Protein AF-X1A2K6-F1 (afdb_monomer_lite)

Secondary structure (DSSP, 8-state):
-HHHHHHTTGGGSTT------PPP--TTTTTTHHHH--EEEPPHHHHHHTTTTT--TT-EEE-SHHHHHTHHHHS-PPPP--------

Organism: NCBI:txid412755

Sequence (88 aa):
STVTFLLEREEEFPGVVIVAQPVRTYLYGGLASHLLGHLGEVNQAELTLSSGYGIELGDLVGKMGVEKVCNRYLQGEKGGKQIEVDET

pLDDT: mean 72.59, std 10.17, range [40.0, 85.94]

Foldseek 3Di:
DVVVVCVVVVVVPPPDDDDDDDDDDDPVVPPCCQAQPDWDFDDPVVCVVCVPQPDDGRDIAGDHHPRNVCRSVVVPHDDDDDDDDDDD

Structure (mmCIF, N/CA/C/O backbone):
data_AF-X1A2K6-F1
#
_entry.id   AF-X1A2K6-F1
#
loop_
_atom_site.group_PDB
_atom_site.id
_atom_site.type_symbol
_atom_site.label_atom_id
_atom_site.label_alt_id
_atom_site.label_comp_id
_atom_site.label_asym_id
_atom_site.label_entity_id
_atom_site.label_seq_id
_atom_site.pdbx_PDB_ins_code
_atom_site.Cartn_x
_atom_site.Cartn_y
_atom_site.Cartn_z
_atom_site.occupancy
_atom_site.B_iso_or_equiv
_atom_site.auth_seq_id
_atom_site.auth_comp_id
_atom_site.auth_asym_id
_atom_site.auth_atom_id
_atom_site.pdbx_PDB_model_num
ATOM 1 N N . SER A 1 1 ? -25.756 -1.785 5.202 1.00 62.50 1 SER A N 1
ATOM 2 C CA . SER A 1 1 ? -24.665 -0.949 5.733 1.00 62.50 1 SER A CA 1
ATOM 3 C C . SER A 1 1 ? -23.969 -1.671 6.878 1.00 62.50 1 SER A C 1
ATOM 5 O O . SER A 1 1 ? -24.313 -1.459 8.029 1.00 62.50 1 SER A O 1
ATOM 7 N N . THR A 1 2 ? -23.042 -2.585 6.572 1.00 75.38 2 THR A N 1
ATOM 8 C CA . THR A 1 2 ? -22.374 -3.431 7.586 1.00 75.38 2 THR A CA 1
ATOM 9 C C . THR A 1 2 ? -21.402 -2.636 8.458 1.00 75.38 2 THR A C 1
ATOM 11 O O . THR A 1 2 ? -21.326 -2.869 9.655 1.00 75.38 2 THR A O 1
ATOM 14 N N . VAL A 1 3 ? -20.715 -1.646 7.877 1.00 78.00 3 VAL A N 1
ATOM 15 C CA . VAL A 1 3 ? -19.821 -0.742 8.621 1.00 78.00 3 VAL A CA 1
ATOM 16 C C . VAL A 1 3 ? -20.603 0.075 9.655 1.00 78.00 3 VAL A C 1
ATOM 18 O O . VAL A 1 3 ? -20.192 0.151 10.803 1.00 78.00 3 VAL A O 1
ATOM 21 N N . THR A 1 4 ? -21.766 0.618 9.282 1.00 75.19 4 THR A N 1
ATOM 22 C CA . THR A 1 4 ? -22.649 1.360 10.201 1.00 75.19 4 THR A CA 1
ATOM 23 C C . THR A 1 4 ? -23.143 0.487 11.352 1.00 75.19 4 THR A C 1
ATOM 25 O O . THR A 1 4 ? -23.096 0.918 12.494 1.00 75.19 4 THR A O 1
ATOM 28 N N . PHE A 1 5 ? -23.540 -0.757 11.067 1.00 81.75 5 PHE A N 1
ATOM 29 C CA . PHE A 1 5 ? -23.991 -1.704 12.092 1.00 81.75 5 PHE A CA 1
ATOM 30 C C . PHE A 1 5 ? -22.913 -2.006 13.145 1.00 81.75 5 PHE A C 1
ATOM 32 O O . PHE A 1 5 ? -23.231 -2.148 14.321 1.00 81.75 5 PHE A O 1
ATOM 39 N N . LEU A 1 6 ? -21.646 -2.102 12.727 1.00 78.69 6 LEU A N 1
ATOM 40 C CA . LEU A 1 6 ? -20.527 -2.334 13.642 1.00 78.69 6 LEU A CA 1
ATOM 41 C C . LEU A 1 6 ? -20.186 -1.084 14.464 1.00 78.69 6 LEU A C 1
ATOM 43 O O . LEU A 1 6 ? -19.902 -1.212 15.647 1.00 78.69 6 LEU A O 1
ATOM 47 N N . LEU A 1 7 ? -20.261 0.109 13.864 1.00 76.44 7 LEU A N 1
ATOM 48 C CA . LEU A 1 7 ? -20.024 1.375 14.571 1.00 76.44 7 LEU A CA 1
ATOM 49 C C . LEU A 1 7 ? -21.098 1.664 15.628 1.00 76.44 7 LEU A C 1
ATOM 51 O O . LEU A 1 7 ? -20.780 2.114 16.719 1.00 76.44 7 LEU A O 1
ATOM 55 N N . GLU A 1 8 ? -22.367 1.368 15.340 1.00 81.38 8 GLU A N 1
ATOM 56 C CA . GLU A 1 8 ? -23.468 1.555 16.301 1.00 81.38 8 GLU A CA 1
ATOM 57 C C . GLU A 1 8 ? -23.380 0.626 17.523 1.00 81.38 8 GLU A C 1
ATOM 59 O O . GLU A 1 8 ? -24.086 0.839 18.506 1.00 81.38 8 GLU A O 1
ATOM 64 N N . ARG A 1 9 ? -22.542 -0.415 17.460 1.00 81.06 9 ARG A N 1
ATOM 65 C CA . ARG A 1 9 ? -22.384 -1.445 18.496 1.00 81.06 9 ARG A CA 1
ATOM 66 C C . ARG A 1 9 ? -20.939 -1.574 18.962 1.00 81.06 9 ARG A C 1
ATOM 68 O O . ARG A 1 9 ? -20.563 -2.629 19.455 1.00 81.06 9 ARG A O 1
ATOM 75 N N . GLU A 1 10 ? -20.125 -0.533 18.802 1.00 75.56 10 GLU A N 1
ATOM 76 C CA . GLU A 1 10 ? -18.702 -0.557 19.172 1.00 75.56 10 GLU A CA 1
ATOM 77 C C . GLU A 1 10 ? -18.496 -0.977 20.645 1.00 75.56 10 GLU A C 1
ATOM 79 O O . GLU A 1 10 ? -17.591 -1.753 20.944 1.00 75.56 10 GLU A O 1
ATOM 84 N N . GLU A 1 11 ? -19.417 -0.595 21.539 1.00 76.69 11 GLU A N 1
ATOM 85 C CA . GLU A 1 11 ? -19.445 -1.014 22.952 1.00 76.69 11 GLU A CA 1
ATOM 86 C C . GLU A 1 11 ? -19.650 -2.531 23.156 1.00 76.69 11 GLU A C 1
ATOM 88 O O . GLU A 1 11 ? -19.181 -3.094 24.144 1.00 76.69 11 GLU A O 1
ATOM 93 N N . GLU A 1 12 ? -20.324 -3.217 22.225 1.00 81.81 12 GLU A N 1
AT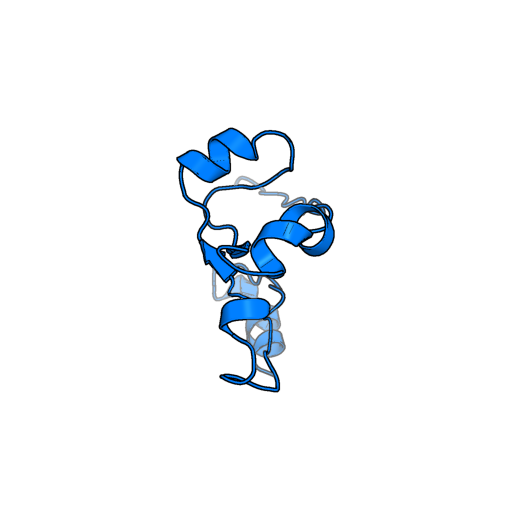OM 94 C CA . GLU A 1 12 ? -20.528 -4.676 22.252 1.00 81.81 12 GLU A CA 1
ATOM 95 C C . GLU A 1 12 ? -19.280 -5.440 21.755 1.00 81.81 12 GLU A C 1
ATOM 97 O O . GLU A 1 12 ? -19.198 -6.662 21.914 1.00 81.81 12 GLU A O 1
ATOM 102 N N . PHE A 1 13 ? -18.289 -4.737 21.186 1.00 75.88 13 PHE A N 1
ATOM 103 C CA . PHE A 1 13 ? -17.067 -5.310 20.615 1.00 75.88 13 PHE A CA 1
ATOM 104 C C . PHE A 1 13 ? -15.787 -4.643 21.159 1.00 75.88 13 PHE A C 1
ATOM 106 O O . PHE A 1 13 ? -14.999 -4.090 20.381 1.00 75.88 13 PHE A O 1
ATOM 113 N N . PRO A 1 14 ? -15.517 -4.727 22.478 1.00 74.19 14 PRO A N 1
ATOM 114 C CA . PRO A 1 14 ? -14.292 -4.179 23.050 1.00 74.19 14 PRO A CA 1
ATOM 115 C C . PRO A 1 14 ? -13.061 -4.816 22.386 1.00 74.19 14 PRO A C 1
ATOM 117 O O . PRO A 1 14 ? -12.879 -6.034 22.407 1.00 74.19 14 PRO A O 1
ATOM 120 N N . GLY A 1 15 ? -12.227 -3.978 21.765 1.00 73.38 15 GLY A N 1
ATOM 121 C CA . GLY A 1 15 ? -11.017 -4.385 21.042 1.00 73.38 15 GLY A CA 1
ATOM 122 C C . GLY A 1 15 ? -11.154 -4.480 19.516 1.00 73.38 15 GLY A C 1
ATOM 123 O O . GLY A 1 15 ? -10.154 -4.736 18.843 1.00 73.38 15 GLY A O 1
ATOM 124 N N . VAL A 1 16 ? -12.340 -4.253 18.940 1.00 77.31 16 VAL A N 1
ATOM 125 C CA . VAL A 1 16 ? -12.514 -4.178 17.480 1.00 77.31 16 VAL A CA 1
ATOM 126 C C . VAL A 1 16 ? -12.366 -2.736 17.011 1.00 77.31 16 VAL A C 1
ATOM 128 O O . VAL A 1 16 ? -13.148 -1.872 17.382 1.00 77.31 16 VAL A O 1
ATOM 131 N N . VAL A 1 17 ? -11.388 -2.483 16.139 1.00 70.12 17 VAL A N 1
ATOM 132 C CA . VAL A 1 17 ? -11.172 -1.162 15.535 1.00 70.12 17 VAL A CA 1
ATOM 133 C C . VAL A 1 17 ? -11.455 -1.235 14.044 1.00 70.12 17 VAL A C 1
ATOM 135 O O . VAL A 1 17 ? -10.836 -2.009 13.313 1.00 70.12 17 VAL A O 1
ATOM 138 N N . ILE A 1 18 ? -12.367 -0.390 13.568 1.00 69.44 18 ILE A N 1
ATOM 139 C CA . ILE A 1 18 ? -12.642 -0.266 12.137 1.00 69.44 18 ILE A CA 1
ATOM 140 C C . ILE A 1 18 ? -11.645 0.721 11.528 1.00 69.44 18 ILE A C 1
ATOM 142 O O . ILE A 1 18 ? -11.534 1.879 11.944 1.00 69.44 18 ILE A O 1
ATOM 146 N N . VAL A 1 19 ? -10.912 0.256 10.518 1.00 68.62 19 VAL A N 1
ATOM 147 C CA . VAL A 1 19 ? -9.936 1.060 9.779 1.00 68.62 19 VAL A CA 1
ATOM 148 C C . VAL A 1 19 ? -10.313 1.054 8.305 1.00 68.62 19 VAL A C 1
ATOM 150 O O . VAL A 1 19 ? -10.404 -0.000 7.678 1.00 68.62 19 VAL A O 1
ATOM 153 N N . ALA A 1 20 ? -10.535 2.241 7.742 1.00 67.38 20 ALA A N 1
ATOM 154 C CA . ALA A 1 20 ? -10.723 2.390 6.308 1.00 67.38 20 ALA A CA 1
ATOM 155 C C . ALA A 1 20 ? -9.371 2.206 5.610 1.00 67.38 20 ALA A C 1
ATOM 157 O O . ALA A 1 20 ? -8.467 3.023 5.783 1.00 67.38 20 ALA A O 1
ATOM 158 N N . GLN A 1 21 ? -9.237 1.137 4.826 1.00 66.38 21 GLN A N 1
ATOM 159 C CA . GLN A 1 21 ? -8.054 0.890 4.007 1.00 66.38 21 GLN A CA 1
ATOM 160 C C . GLN A 1 21 ? -8.406 1.021 2.520 1.00 66.38 21 GLN A C 1
ATOM 162 O O . GLN A 1 21 ? -9.433 0.491 2.083 1.00 66.38 21 GLN A O 1
ATOM 167 N N . PRO A 1 22 ? -7.583 1.720 1.721 1.00 63.47 22 PRO A N 1
ATOM 168 C CA . PRO A 1 22 ? -7.802 1.819 0.287 1.00 63.47 22 PRO A CA 1
ATOM 169 C C . PRO A 1 22 ? -7.555 0.459 -0.377 1.00 63.47 22 PRO A C 1
ATOM 171 O O . PRO A 1 22 ? -6.442 -0.062 -0.363 1.00 63.47 22 PRO A O 1
ATOM 174 N N . VAL A 1 23 ? -8.587 -0.106 -1.005 1.00 70.62 23 VAL A N 1
ATOM 175 C CA . VAL A 1 23 ? -8.471 -1.348 -1.785 1.00 70.62 23 VAL A CA 1
ATOM 176 C C . VAL A 1 23 ? -8.253 -0.999 -3.256 1.00 70.62 23 VAL A C 1
ATOM 178 O O . VAL A 1 23 ? -9.085 -0.329 -3.872 1.00 70.62 23 VAL A O 1
ATOM 181 N N . ARG A 1 24 ? -7.142 -1.455 -3.847 1.00 72.56 24 ARG A N 1
ATOM 182 C CA . ARG A 1 24 ? -6.859 -1.231 -5.274 1.00 72.56 24 ARG A CA 1
ATOM 183 C C . ARG A 1 24 ? -7.592 -2.249 -6.140 1.00 72.56 24 ARG A C 1
ATOM 185 O O . ARG A 1 24 ? -7.467 -3.453 -5.944 1.00 72.56 24 ARG A O 1
ATOM 192 N N . THR A 1 25 ? -8.330 -1.747 -7.128 1.00 68.25 25 THR A N 1
ATOM 193 C CA . THR A 1 25 ? -9.034 -2.568 -8.121 1.00 68.25 25 THR A CA 1
ATOM 194 C C . THR A 1 25 ? -8.354 -2.419 -9.478 1.00 68.25 25 THR A C 1
ATOM 196 O O . THR A 1 25 ? -8.364 -1.340 -10.067 1.00 68.25 25 THR A O 1
ATOM 199 N N . TYR A 1 26 ? -7.779 -3.504 -9.998 1.00 68.69 26 TYR A N 1
ATOM 200 C CA . TYR A 1 26 ? -7.167 -3.530 -11.328 1.00 68.69 26 TYR A CA 1
ATOM 201 C C . TYR A 1 26 ? -8.218 -3.920 -12.376 1.00 68.69 26 TYR A C 1
ATOM 203 O O . TYR A 1 26 ? -8.448 -5.101 -12.626 1.00 68.69 26 TYR A O 1
ATOM 211 N N . LEU A 1 27 ? -8.853 -2.916 -12.994 1.00 66.06 27 LEU A N 1
ATOM 212 C CA . LEU A 1 27 ? -9.970 -3.075 -13.947 1.00 66.06 27 LEU A CA 1
ATOM 213 C C . LEU A 1 27 ? -9.684 -4.036 -15.113 1.00 66.06 27 LEU A C 1
ATOM 215 O O . LEU A 1 27 ? -10.607 -4.649 -15.639 1.00 66.06 27 LEU A O 1
ATOM 219 N N . TYR A 1 28 ? -8.416 -4.183 -15.500 1.00 67.06 28 TYR A N 1
ATOM 220 C CA . TYR A 1 28 ? -8.007 -5.022 -16.627 1.00 67.06 28 TYR A CA 1
ATOM 221 C C . TYR A 1 28 ? -7.282 -6.309 -16.223 1.00 67.06 28 TYR A C 1
ATOM 223 O O . TYR A 1 28 ? -6.750 -6.993 -17.095 1.00 67.06 28 TYR A O 1
ATOM 231 N N . GLY A 1 29 ? -7.291 -6.668 -14.932 1.00 67.69 29 GLY A N 1
ATOM 232 C CA . GLY A 1 29 ? -6.763 -7.933 -14.411 1.00 67.69 29 GLY A CA 1
ATOM 233 C C . GLY A 1 29 ? -5.379 -8.296 -14.965 1.00 67.69 29 GLY A C 1
ATOM 234 O O . GLY A 1 29 ? -4.369 -7.768 -14.503 1.00 67.69 29 GLY A O 1
ATOM 235 N N . GLY A 1 30 ? -5.367 -9.204 -15.953 1.00 61.81 30 GLY A N 1
ATOM 236 C CA . GLY A 1 30 ? -4.195 -9.761 -16.646 1.00 61.81 30 GLY A CA 1
ATOM 237 C C . GLY A 1 30 ? -3.569 -8.888 -17.745 1.00 61.81 30 GLY A C 1
ATOM 238 O O . GLY A 1 30 ? -2.414 -9.102 -18.123 1.00 61.81 30 GLY A O 1
ATOM 239 N N . LEU A 1 31 ? -4.303 -7.912 -18.291 1.00 61.72 31 LEU A N 1
ATOM 240 C CA . LEU A 1 31 ? -3.780 -7.032 -19.333 1.00 61.72 31 LEU A CA 1
ATOM 241 C C . LEU A 1 31 ? -2.785 -6.071 -18.672 1.00 61.72 31 LEU A C 1
ATOM 243 O O . LEU A 1 31 ? -3.172 -5.161 -17.946 1.00 61.72 31 LEU A O 1
ATOM 247 N N . ALA A 1 32 ? -1.496 -6.303 -18.915 1.00 63.34 32 ALA A N 1
ATOM 248 C CA . ALA A 1 32 ? -0.388 -5.517 -18.379 1.00 63.34 32 ALA A CA 1
ATOM 249 C C . ALA A 1 32 ? -0.048 -5.731 -16.887 1.00 63.34 32 ALA A C 1
ATOM 251 O O . ALA A 1 32 ? 0.674 -4.908 -16.335 1.00 63.34 32 ALA A O 1
ATOM 252 N N . SER A 1 33 ? -0.431 -6.838 -16.230 1.00 69.38 33 SER A N 1
ATOM 253 C CA . SER A 1 33 ? -0.035 -7.092 -14.822 1.00 69.38 33 SER A CA 1
ATOM 254 C C . SER A 1 33 ? 1.484 -7.130 -14.614 1.00 69.38 33 SER A C 1
ATOM 256 O O . SER A 1 33 ? 1.970 -6.744 -13.559 1.00 69.38 33 SER A O 1
ATOM 258 N N . HIS A 1 34 ? 2.256 -7.547 -15.623 1.00 72.94 34 HIS A N 1
ATOM 259 C CA . HIS A 1 34 ? 3.722 -7.482 -15.576 1.00 72.94 34 HIS A CA 1
ATOM 260 C C . HIS A 1 34 ? 4.265 -6.048 -15.687 1.00 72.94 34 HIS A C 1
ATOM 262 O O . HIS A 1 34 ? 5.319 -5.751 -15.131 1.00 72.94 34 HIS A O 1
ATOM 268 N N . LEU A 1 35 ? 3.554 -5.164 -16.395 1.00 76.06 35 LEU A N 1
ATOM 269 C CA . LEU A 1 35 ? 3.936 -3.762 -16.574 1.00 76.06 35 LEU A CA 1
ATOM 270 C C . LEU A 1 35 ? 3.478 -2.908 -15.388 1.00 76.06 35 LEU A C 1
ATOM 272 O O . LEU A 1 35 ? 4.274 -2.163 -14.831 1.00 76.06 35 LEU A O 1
ATOM 276 N N . LEU A 1 36 ? 2.211 -3.028 -14.988 1.00 77.19 36 LEU A N 1
ATOM 277 C CA . LEU A 1 36 ? 1.644 -2.339 -13.830 1.00 77.19 36 LEU A CA 1
ATOM 278 C C . LEU A 1 36 ? 2.249 -2.878 -12.535 1.00 77.19 36 LEU A C 1
ATOM 280 O O . LEU A 1 36 ? 2.654 -2.099 -11.679 1.00 77.19 36 LEU A O 1
ATOM 284 N N . GLY A 1 37 ? 2.403 -4.195 -12.437 1.00 77.94 37 GLY A N 1
ATOM 285 C CA . GLY A 1 37 ? 2.829 -4.872 -11.224 1.00 77.94 37 GLY A CA 1
ATOM 286 C C . GLY A 1 37 ? 1.682 -5.122 -10.253 1.00 77.94 37 GLY A C 1
ATOM 287 O O . GLY A 1 37 ? 0.508 -5.033 -10.606 1.00 77.94 37 GLY A O 1
ATOM 288 N N . HIS A 1 38 ? 2.047 -5.475 -9.025 1.00 78.31 38 HIS A N 1
ATOM 289 C CA . HIS A 1 38 ? 1.116 -5.756 -7.937 1.00 78.31 38 HIS A CA 1
ATOM 290 C C . HIS A 1 38 ? 1.644 -5.192 -6.615 1.00 78.31 38 HIS A C 1
ATOM 292 O O . HIS A 1 38 ? 2.850 -4.961 -6.456 1.00 78.31 38 HIS A O 1
ATOM 298 N N . LEU A 1 39 ? 0.725 -5.000 -5.671 1.00 80.88 39 LEU A N 1
ATOM 299 C CA . LEU A 1 39 ? 1.024 -4.730 -4.270 1.00 80.88 39 LEU A CA 1
ATOM 300 C C . LEU A 1 39 ? 1.310 -6.027 -3.504 1.00 80.88 39 LEU A C 1
ATOM 302 O O . LEU A 1 39 ? 0.701 -7.059 -3.780 1.00 80.88 39 LEU A O 1
ATOM 306 N N . GLY A 1 40 ? 2.181 -5.956 -2.504 1.00 81.75 40 GLY A N 1
ATOM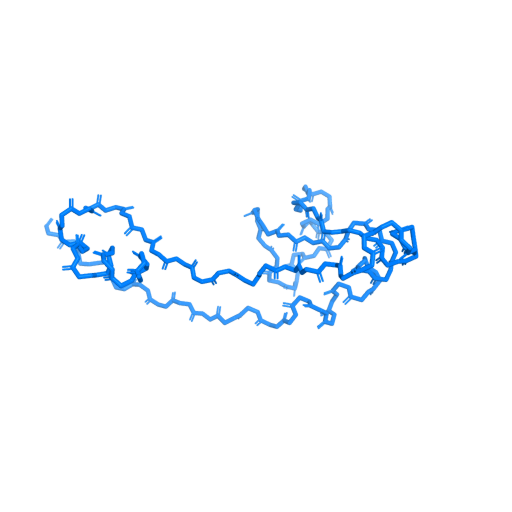 307 C CA . GLY A 1 40 ? 2.394 -7.020 -1.524 1.00 81.75 40 GLY A CA 1
ATOM 308 C C . GLY A 1 40 ? 2.939 -6.465 -0.213 1.00 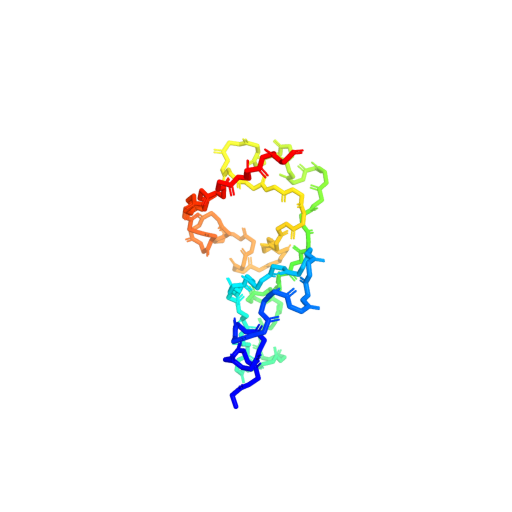81.75 40 GLY A C 1
ATOM 309 O O . GLY A 1 40 ? 3.438 -5.343 -0.182 1.00 81.75 40 GLY A O 1
ATOM 310 N N . GLU A 1 41 ? 2.851 -7.241 0.863 1.00 84.19 41 GLU A N 1
ATOM 311 C CA . GLU A 1 41 ? 3.338 -6.826 2.186 1.00 84.19 41 GLU A CA 1
ATOM 31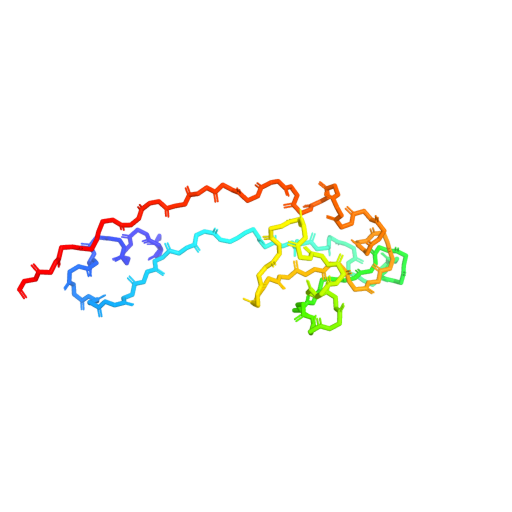2 C C . GLU A 1 41 ? 4.835 -6.500 2.168 1.00 84.19 41 GLU A C 1
ATOM 314 O O . GLU A 1 41 ? 5.626 -7.191 1.520 1.00 84.19 41 GLU A O 1
ATOM 319 N N . VAL A 1 42 ? 5.234 -5.437 2.865 1.00 85.94 42 VAL A N 1
ATOM 320 C CA . VAL A 1 42 ? 6.635 -5.011 2.955 1.00 85.94 42 VAL A CA 1
ATOM 321 C C . VAL A 1 42 ? 7.513 -6.067 3.642 1.00 85.94 42 VAL A C 1
ATOM 323 O O . VAL A 1 42 ? 7.177 -6.597 4.699 1.00 85.94 42 VAL A O 1
ATOM 326 N N . ASN A 1 43 ? 8.682 -6.354 3.060 1.00 84.94 43 ASN A N 1
ATOM 327 C CA . ASN A 1 43 ? 9.679 -7.247 3.663 1.00 84.94 43 ASN A CA 1
ATOM 328 C C . ASN A 1 43 ? 10.719 -6.456 4.469 1.00 84.94 43 ASN A C 1
ATOM 330 O O . ASN A 1 43 ? 10.959 -5.288 4.185 1.00 84.94 43 ASN A O 1
ATOM 334 N N . GLN A 1 44 ? 11.436 -7.106 5.397 1.00 80.75 44 GLN A N 1
ATOM 335 C CA . GLN A 1 44 ? 12.482 -6.447 6.207 1.00 80.75 44 GLN A CA 1
ATOM 336 C C . GLN A 1 44 ? 13.504 -5.662 5.372 1.00 80.75 44 GLN A C 1
ATOM 338 O O . GLN A 1 44 ? 13.821 -4.529 5.710 1.00 80.75 44 GLN A O 1
ATOM 343 N N . ALA A 1 45 ? 13.977 -6.222 4.255 1.00 81.50 45 ALA A N 1
ATOM 344 C CA . ALA A 1 45 ? 14.935 -5.538 3.385 1.00 81.50 45 ALA A CA 1
ATOM 345 C C . ALA A 1 45 ? 14.366 -4.244 2.774 1.00 81.50 45 ALA A C 1
ATOM 347 O O . ALA A 1 45 ? 15.074 -3.248 2.651 1.00 81.50 45 ALA A O 1
ATOM 348 N N . GLU A 1 46 ? 13.085 -4.249 2.405 1.00 77.12 46 GLU A N 1
ATOM 349 C CA . GLU A 1 46 ? 12.405 -3.069 1.871 1.00 77.12 46 GLU A CA 1
ATOM 350 C C . GLU A 1 46 ? 12.123 -2.069 2.983 1.00 77.12 46 GLU A C 1
ATOM 352 O O . GLU A 1 46 ? 12.398 -0.896 2.788 1.00 77.12 46 GLU A O 1
ATOM 357 N N . LEU A 1 47 ? 11.699 -2.541 4.159 1.00 79.94 47 LEU A N 1
ATOM 358 C CA . LEU A 1 47 ? 11.472 -1.728 5.350 1.00 79.94 47 LEU A CA 1
ATOM 359 C C . LEU A 1 47 ? 12.731 -0.946 5.749 1.00 79.94 47 LEU A C 1
ATOM 361 O O . LEU A 1 47 ? 12.651 0.242 6.051 1.00 79.94 47 LEU A O 1
ATOM 365 N N . THR A 1 48 ? 13.906 -1.583 5.701 1.00 77.62 48 THR A N 1
ATOM 366 C CA . THR A 1 48 ? 15.193 -0.915 5.954 1.00 77.62 48 THR A CA 1
ATOM 367 C C . THR A 1 48 ? 15.504 0.136 4.887 1.00 77.62 48 THR A C 1
ATOM 369 O O . THR A 1 48 ? 15.943 1.237 5.211 1.00 77.62 48 THR A O 1
ATOM 372 N N . LEU A 1 49 ? 15.237 -0.161 3.611 1.00 75.12 49 LEU A N 1
ATOM 373 C CA . LEU A 1 49 ? 15.418 0.796 2.511 1.00 75.12 49 LEU A CA 1
ATOM 374 C C . LEU A 1 49 ? 14.414 1.955 2.570 1.00 75.12 49 LEU A C 1
ATOM 376 O O . LEU A 1 49 ? 14.704 3.052 2.088 1.00 75.12 49 LEU A O 1
ATOM 380 N N . SER A 1 50 ? 13.242 1.719 3.158 1.00 69.62 50 SER A N 1
ATOM 381 C CA . SER A 1 50 ? 12.149 2.675 3.254 1.00 69.62 50 SER A CA 1
ATOM 382 C C . SER A 1 50 ? 11.961 3.286 4.643 1.00 69.62 50 SER A C 1
ATOM 384 O O . SER A 1 50 ? 10.969 3.980 4.857 1.00 69.62 50 SER A O 1
ATOM 386 N N . SER A 1 51 ? 12.911 3.091 5.567 1.00 64.75 51 SER A N 1
ATOM 387 C CA . SER A 1 51 ? 12.819 3.558 6.963 1.00 64.75 51 SER A CA 1
ATOM 388 C C . SER A 1 51 ? 12.673 5.083 7.101 1.00 64.75 51 SER A C 1
ATOM 390 O O . SER A 1 51 ? 12.311 5.569 8.164 1.00 64.75 51 SER A O 1
ATOM 392 N N . GLY A 1 52 ? 12.911 5.847 6.028 1.00 63.94 52 GLY A N 1
ATOM 393 C CA . GLY A 1 52 ? 12.685 7.296 5.966 1.00 63.94 52 GLY A CA 1
ATOM 394 C C . GLY A 1 52 ? 11.363 7.741 5.327 1.00 63.94 52 GLY A C 1
ATOM 395 O O . GLY A 1 52 ? 11.142 8.941 5.217 1.00 63.94 52 GLY A O 1
ATOM 396 N N . TYR A 1 53 ? 10.503 6.821 4.876 1.00 67.44 53 TYR A N 1
ATOM 397 C CA . TYR A 1 53 ? 9.272 7.140 4.128 1.00 67.44 53 TYR A CA 1
ATOM 398 C C . TYR A 1 53 ? 7.985 6.738 4.865 1.00 67.44 53 TYR A C 1
ATOM 400 O O . TYR A 1 53 ? 6.934 6.630 4.242 1.00 67.44 53 TYR A O 1
ATOM 408 N N . GLY A 1 54 ? 8.061 6.486 6.176 1.00 72.38 54 GLY A N 1
ATOM 409 C CA . GLY A 1 54 ? 6.886 6.159 6.994 1.00 72.38 54 GLY A CA 1
ATOM 410 C C . GLY A 1 54 ? 6.250 4.800 6.679 1.00 72.38 54 GLY A C 1
ATOM 411 O O . GLY A 1 54 ? 5.078 4.594 6.981 1.00 72.38 54 GLY A O 1
ATOM 412 N N . ILE A 1 55 ? 6.996 3.880 6.061 1.00 76.44 55 ILE A N 1
ATOM 413 C CA . ILE A 1 55 ? 6.523 2.515 5.806 1.00 76.44 55 ILE A CA 1
ATOM 414 C C . ILE A 1 55 ? 6.741 1.675 7.065 1.00 76.44 55 ILE A C 1
ATOM 416 O O . ILE A 1 55 ? 7.841 1.649 7.616 1.00 76.44 55 ILE A O 1
ATOM 420 N N . GLU A 1 56 ? 5.697 0.978 7.495 1.00 78.56 56 GLU A N 1
ATOM 421 C CA . GLU A 1 56 ? 5.670 0.130 8.685 1.00 78.56 56 GLU A CA 1
ATOM 422 C C . GLU A 1 56 ? 5.409 -1.329 8.305 1.00 78.56 56 GLU A C 1
ATOM 424 O O . GLU A 1 56 ? 4.911 -1.640 7.222 1.00 78.56 56 GLU A O 1
ATOM 429 N N . LEU A 1 57 ? 5.744 -2.246 9.213 1.00 78.94 57 LEU A N 1
ATOM 430 C CA . LEU A 1 57 ? 5.406 -3.660 9.058 1.00 78.94 57 LEU A CA 1
ATOM 431 C C . LEU A 1 57 ? 3.892 -3.834 8.882 1.00 78.94 57 LEU A C 1
ATOM 433 O O . LEU A 1 57 ? 3.109 -3.308 9.666 1.00 78.94 57 LEU A O 1
ATOM 437 N N . GLY A 1 58 ? 3.502 -4.600 7.863 1.00 78.06 58 GLY A N 1
ATOM 438 C CA . GLY A 1 58 ? 2.099 -4.811 7.490 1.00 78.06 58 GLY A CA 1
ATOM 439 C C . GLY A 1 58 ? 1.591 -3.868 6.397 1.00 78.06 58 GLY A C 1
ATOM 440 O O . GLY A 1 58 ? 0.516 -4.108 5.850 1.00 78.06 58 GLY A O 1
ATOM 441 N N . ASP A 1 59 ? 2.360 -2.846 6.011 1.00 81.12 59 ASP A N 1
ATOM 442 C CA . ASP A 1 59 ? 1.999 -2.020 4.862 1.00 81.12 59 ASP A CA 1
ATOM 443 C C . ASP A 1 59 ? 2.114 -2.796 3.548 1.00 81.12 59 ASP A C 1
ATOM 445 O O . ASP A 1 59 ? 3.052 -3.566 3.313 1.00 81.12 59 ASP A O 1
ATOM 449 N N . LEU A 1 60 ? 1.187 -2.506 2.638 1.00 81.12 60 LEU A N 1
ATOM 450 C CA . LEU A 1 60 ? 1.253 -2.953 1.255 1.00 81.12 60 LEU A CA 1
ATOM 451 C C . LEU A 1 60 ? 2.125 -1.994 0.436 1.00 81.12 60 LEU A C 1
ATOM 453 O O . LEU A 1 60 ? 1.851 -0.796 0.358 1.00 81.12 60 LEU A O 1
ATOM 457 N N . VAL A 1 61 ? 3.152 -2.537 -0.214 1.00 84.50 61 VAL A N 1
ATOM 458 C CA . VAL A 1 61 ? 4.083 -1.813 -1.089 1.00 84.50 61 VAL A CA 1
ATOM 459 C C . VAL A 1 61 ? 4.088 -2.416 -2.490 1.00 84.50 61 VAL A C 1
ATOM 461 O O . VAL A 1 61 ? 3.848 -3.609 -2.683 1.00 84.50 61 VAL A O 1
ATOM 464 N N . GLY A 1 62 ? 4.361 -1.595 -3.501 1.00 85.19 62 GLY A N 1
ATOM 465 C CA . GLY A 1 62 ? 4.490 -2.053 -4.879 1.00 85.19 62 GLY A CA 1
ATOM 466 C C . GLY A 1 62 ? 5.696 -2.973 -5.059 1.00 85.19 62 GLY A C 1
ATOM 467 O O . GLY A 1 62 ? 6.840 -2.561 -4.875 1.00 85.19 62 GLY A O 1
ATOM 468 N N . LYS A 1 63 ? 5.459 -4.226 -5.455 1.00 83.25 63 LYS A N 1
ATOM 469 C CA . LYS A 1 63 ? 6.513 -5.248 -5.594 1.00 83.25 63 LYS A CA 1
ATOM 470 C C . LYS A 1 63 ? 7.104 -5.325 -6.991 1.00 83.25 63 LYS A C 1
ATOM 472 O O . LYS A 1 63 ? 8.256 -5.730 -7.155 1.00 83.25 63 LYS A O 1
ATOM 477 N N . MET A 1 64 ? 6.334 -4.947 -8.006 1.00 82.56 64 MET A N 1
ATOM 478 C CA . MET A 1 64 ? 6.722 -5.071 -9.412 1.00 82.56 64 MET A CA 1
ATOM 479 C C . MET A 1 64 ? 6.210 -3.900 -10.247 1.00 82.56 64 MET A C 1
ATOM 481 O O . MET A 1 64 ? 5.361 -3.141 -9.792 1.00 82.56 64 MET A O 1
ATOM 485 N N . GLY A 1 65 ? 6.724 -3.779 -11.472 1.00 84.12 65 GLY A N 1
ATOM 486 C CA . GLY A 1 65 ? 6.202 -2.855 -12.477 1.00 84.12 65 GLY A CA 1
ATOM 487 C C . GLY A 1 65 ? 6.188 -1.388 -12.043 1.00 84.12 65 GLY A C 1
ATOM 488 O O . GLY A 1 65 ? 7.035 -0.935 -11.267 1.00 84.12 65 GLY A O 1
ATOM 489 N N . VAL A 1 66 ? 5.200 -0.657 -12.555 1.00 84.25 66 VAL A N 1
ATOM 490 C CA . VAL A 1 66 ? 4.916 0.739 -12.202 1.00 84.25 66 VAL A CA 1
ATOM 491 C C . VAL A 1 66 ? 4.655 0.890 -10.706 1.00 84.25 66 VAL A C 1
ATOM 493 O O . VAL A 1 66 ? 5.138 1.850 -10.117 1.00 84.25 66 VAL A O 1
ATOM 496 N N . GLU A 1 67 ? 3.977 -0.067 -10.070 1.00 82.69 67 GLU A N 1
ATOM 497 C CA . GLU A 1 67 ? 3.680 -0.020 -8.635 1.00 82.69 67 GLU A CA 1
ATOM 498 C C . GLU A 1 67 ? 4.953 0.087 -7.789 1.00 82.69 67 GLU A C 1
ATOM 500 O O . GLU A 1 67 ? 5.010 0.896 -6.867 1.00 82.69 67 GLU A O 1
ATOM 505 N N . LYS A 1 68 ? 6.014 -0.658 -8.127 1.00 83.69 68 LYS A N 1
ATOM 506 C CA . LYS A 1 68 ? 7.306 -0.567 -7.425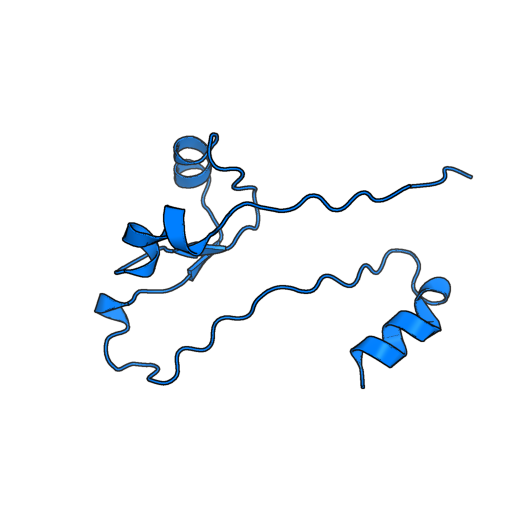 1.00 83.69 68 LYS A CA 1
ATOM 507 C C . LYS A 1 68 ? 8.014 0.761 -7.671 1.00 83.69 68 LYS A C 1
ATOM 509 O O . LYS A 1 68 ? 8.521 1.378 -6.738 1.00 83.69 68 LYS A O 1
ATOM 514 N N . VAL A 1 69 ? 8.080 1.190 -8.931 1.00 84.69 69 VAL A N 1
ATOM 515 C CA . VAL A 1 69 ? 8.827 2.397 -9.328 1.00 84.69 69 VAL A CA 1
ATOM 516 C C . VAL A 1 69 ? 8.152 3.655 -8.788 1.00 84.69 69 VAL A C 1
ATOM 518 O O . VAL A 1 69 ? 8.815 4.556 -8.278 1.00 84.69 69 VAL A O 1
ATOM 521 N N . CYS A 1 70 ? 6.826 3.697 -8.855 1.00 81.62 70 CYS A N 1
ATOM 522 C CA . CYS A 1 70 ? 6.022 4.810 -8.384 1.00 81.62 70 CYS A CA 1
ATOM 523 C C . CYS A 1 70 ? 5.571 4.639 -6.932 1.00 81.62 70 CYS A C 1
ATOM 525 O O . CYS A 1 70 ? 4.829 5.495 -6.462 1.00 81.62 70 CYS A O 1
ATOM 527 N N . ASN A 1 71 ? 6.037 3.614 -6.203 1.00 79.06 71 ASN A N 1
ATOM 528 C CA . ASN A 1 71 ? 5.616 3.356 -4.824 1.00 79.06 71 ASN A CA 1
ATOM 529 C C . ASN A 1 71 ? 5.735 4.614 -3.957 1.00 79.06 71 ASN A C 1
ATOM 531 O O . ASN A 1 71 ? 4.788 4.986 -3.286 1.00 79.06 71 ASN A O 1
ATOM 535 N N . ARG A 1 72 ? 6.851 5.349 -4.064 1.00 77.25 72 ARG A N 1
ATOM 536 C CA . ARG A 1 72 ? 7.062 6.606 -3.325 1.00 77.25 72 ARG A CA 1
ATOM 537 C C . ARG A 1 72 ? 5.957 7.642 -3.560 1.00 77.25 72 ARG A C 1
ATOM 539 O O . ARG A 1 72 ? 5.596 8.358 -2.640 1.00 77.25 72 ARG A O 1
ATOM 546 N N . TYR A 1 73 ? 5.460 7.747 -4.788 1.00 77.56 73 TYR A N 1
ATOM 547 C CA . TYR A 1 73 ? 4.421 8.712 -5.144 1.00 77.56 73 TYR A CA 1
ATOM 548 C C . TYR A 1 73 ? 3.016 8.176 -4.831 1.00 77.56 73 TYR A C 1
ATOM 550 O O . TYR A 1 73 ? 2.156 8.916 -4.372 1.00 77.56 73 TYR A O 1
ATOM 558 N N . LEU A 1 74 ? 2.794 6.878 -5.055 1.00 75.56 74 LEU A N 1
ATOM 559 C CA . LEU A 1 74 ? 1.500 6.212 -4.891 1.00 75.56 74 LEU A CA 1
ATOM 560 C C . LEU A 1 74 ? 1.171 5.846 -3.438 1.00 75.56 74 LEU A C 1
ATOM 562 O O . LEU A 1 74 ? -0.002 5.649 -3.126 1.00 75.56 74 LEU A O 1
ATOM 566 N N . GLN A 1 75 ? 2.177 5.709 -2.570 1.00 75.19 75 GLN A N 1
ATOM 567 C CA . GLN A 1 75 ? 1.990 5.470 -1.135 1.00 75.19 75 GLN A CA 1
ATOM 568 C C . GLN A 1 75 ? 1.388 6.703 -0.449 1.00 75.19 75 GLN A C 1
ATOM 570 O O . GLN A 1 75 ? 0.623 6.559 0.501 1.00 75.19 75 GLN A O 1
ATOM 575 N N . GLY A 1 76 ? 1.689 7.899 -0.969 1.00 70.38 76 GLY A N 1
ATOM 576 C CA . GLY A 1 76 ? 1.324 9.160 -0.335 1.00 70.38 76 GLY A CA 1
ATOM 577 C C . GLY A 1 76 ? 2.026 9.352 1.011 1.00 70.38 76 GLY A C 1
ATOM 578 O O . GLY A 1 76 ? 2.942 8.613 1.371 1.00 70.38 76 GLY A O 1
ATOM 579 N N . GLU A 1 77 ? 1.593 10.363 1.755 1.00 68.19 77 GLU A N 1
ATOM 580 C CA . GLU A 1 77 ? 2.016 10.564 3.139 1.00 68.19 77 GLU A CA 1
ATOM 581 C C . GLU A 1 77 ? 0.992 9.916 4.069 1.00 68.19 77 GLU A C 1
ATOM 583 O O . GLU A 1 77 ? -0.213 10.164 3.953 1.00 68.19 77 GLU A O 1
ATOM 588 N N . LYS A 1 78 ? 1.460 9.075 4.999 1.00 65.56 78 LYS A N 1
ATOM 589 C CA . LYS A 1 78 ? 0.593 8.556 6.057 1.00 65.56 78 LYS A CA 1
ATOM 590 C C . LYS A 1 78 ? 0.110 9.723 6.917 1.00 65.56 78 LYS A C 1
ATOM 592 O O . LYS A 1 78 ? 0.914 10.453 7.491 1.00 65.56 78 LYS A O 1
ATOM 597 N N . GLY A 1 79 ? -1.206 9.877 7.027 1.00 62.69 79 GLY A N 1
ATOM 598 C CA . GLY A 1 79 ? -1.800 10.710 8.069 1.00 62.69 79 GLY A CA 1
ATOM 599 C C . GLY A 1 79 ? -1.602 10.086 9.456 1.00 62.69 79 GLY A C 1
ATOM 600 O O . GLY A 1 79 ? -1.289 8.904 9.578 1.00 62.69 79 GLY A O 1
ATOM 601 N N . GLY A 1 80 ? -1.811 10.870 10.510 1.00 54.34 80 GLY A N 1
ATOM 602 C CA . GLY A 1 80 ? -1.831 10.369 11.886 1.00 54.34 80 GLY A CA 1
ATOM 603 C C . GLY A 1 80 ? -3.258 10.075 12.346 1.00 54.34 80 GLY A C 1
ATOM 604 O O . GLY A 1 80 ? -4.157 10.881 12.109 1.00 54.34 80 GLY A O 1
ATOM 605 N N . LYS A 1 81 ? -3.470 8.946 13.032 1.00 49.62 81 LYS A N 1
ATOM 606 C CA . LYS A 1 81 ? -4.694 8.691 13.805 1.00 49.62 81 LYS A CA 1
ATOM 607 C C . LYS A 1 81 ? -4.331 8.759 15.285 1.00 49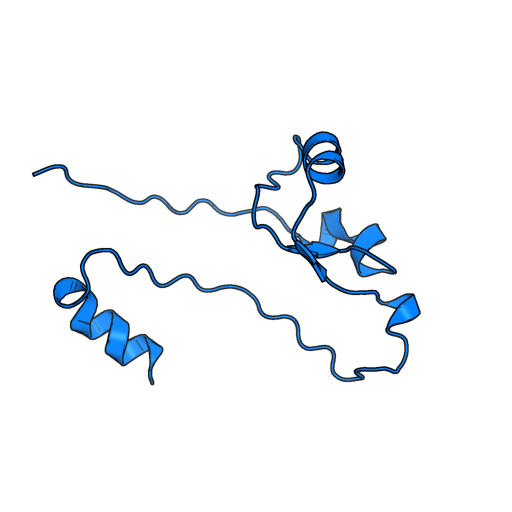.62 81 LYS A C 1
ATOM 609 O O . LYS A 1 81 ? -3.545 7.947 15.760 1.00 49.62 81 LYS A O 1
ATOM 614 N N . GLN A 1 82 ? -4.872 9.745 15.991 1.00 42.25 82 GLN A N 1
ATOM 615 C CA . GLN A 1 82 ? -4.697 9.872 17.432 1.00 42.25 82 GLN A CA 1
ATOM 616 C C . GLN A 1 82 ? -5.779 9.028 18.107 1.00 42.25 82 GLN A C 1
ATOM 618 O O . GLN A 1 82 ? -6.963 9.203 17.827 1.00 42.25 82 GLN A O 1
ATOM 623 N N . ILE A 1 83 ? -5.360 8.059 18.915 1.00 49.88 83 ILE A N 1
ATOM 624 C CA . ILE A 1 83 ? -6.257 7.212 19.699 1.00 49.88 83 ILE A CA 1
ATOM 625 C C . ILE A 1 83 ? -5.988 7.579 21.154 1.00 49.88 83 ILE A C 1
ATOM 627 O O . ILE A 1 83 ? -4.897 7.311 21.655 1.00 49.88 83 ILE A O 1
ATOM 631 N N . GLU A 1 84 ? -6.938 8.250 21.800 1.00 40.00 84 GLU A N 1
ATOM 632 C CA . GLU A 1 84 ? -6.925 8.385 23.257 1.00 40.00 84 GLU A CA 1
ATOM 633 C C . GLU A 1 84 ? -7.331 7.035 23.844 1.00 40.00 84 GLU A C 1
ATOM 635 O O . GLU A 1 84 ? -8.392 6.498 23.528 1.00 40.00 84 GLU A O 1
ATOM 640 N N . VAL A 1 85 ? -6.433 6.451 24.631 1.00 49.91 85 VAL A N 1
ATOM 641 C CA . VAL A 1 85 ? -6.709 5.252 25.416 1.00 49.91 85 VAL A CA 1
ATOM 642 C C . VAL A 1 85 ? -6.838 5.726 26.852 1.00 49.91 85 VAL A C 1
ATOM 644 O O . VAL A 1 85 ? -5.832 6.067 27.472 1.00 49.91 85 VAL A O 1
ATOM 647 N N . ASP A 1 86 ? -8.066 5.784 27.358 1.00 56.66 86 ASP A N 1
ATOM 648 C CA . ASP A 1 86 ? -8.291 6.000 28.782 1.00 56.66 86 ASP A CA 1
ATOM 649 C C . ASP A 1 86 ? -7.986 4.692 29.524 1.00 56.66 86 ASP A C 1
ATOM 651 O O . ASP A 1 86 ? -8.607 3.654 29.281 1.00 56.66 86 ASP A O 1
ATOM 655 N N . GLU A 1 87 ? -6.997 4.733 30.417 1.00 56.47 87 GLU A N 1
ATOM 656 C CA . GLU A 1 87 ? -6.772 3.668 31.393 1.00 56.47 87 GLU A CA 1
ATOM 657 C C . GLU A 1 87 ? -7.834 3.791 32.496 1.00 56.47 87 GLU A C 1
ATOM 659 O O . GLU A 1 87 ? -7.971 4.847 33.117 1.00 56.47 87 GLU A O 1
ATOM 664 N N . THR A 1 88 ? -8.605 2.722 32.721 1.00 48.62 88 THR A N 1
ATOM 665 C CA . THR A 1 88 ? -9.445 2.577 33.925 1.00 48.62 88 THR A CA 1
ATOM 666 C C . THR A 1 88 ? -8.641 1.946 35.050 1.00 48.62 88 THR A C 1
ATOM 668 O O . THR A 1 88 ? -7.929 0.954 34.766 1.00 48.62 88 THR A O 1
#

InterPro domains:
  IPR005311 Penicillin-binding protein, dimerisation domain [PF03717] (2-87)
  IPR036138 Penicillin-binding protein, dimerisation domain superfamily [SSF56519] (4-86)
  IPR050515 Class D beta-lactamase/transpeptidase [PTHR30627] (6-87)

Radius of gyration: 17.14 Å; chains: 1; bounding box: 40×20×53 Å